Protein AF-A0A660SGV5-F1 (afdb_monomer)

Sequence (76 aa):
MSADGQINAQQSLESFFDQHAVFTVDEVDRFLTRFRTGNRNTRKSLLAYYKKRGRIVSVRRGLYGVVPRGAEPGKY

Foldseek 3Di:
DDCPDDPPDLDDVVNVLVVPQKDFLVVVQVSCVVRHVRDVVVSVVVVVVCVVVVQWDDPDVRMIGGQPVPRDPPDD

pLDDT: mean 75.18, std 16.14, range [36.97, 91.88]

Mean predicted aligned error: 9.19 Å

Solvent-accessible surface area (backbone atoms only — not comparable to full-atom values): 4750 Å² total; per-residue (Å²): 135,84,86,76,73,86,82,84,58,83,76,46,73,64,60,50,42,75,75,33,56,61,46,40,58,66,57,53,48,53,51,36,54,74,68,43,90,63,46,73,67,56,52,56,54,49,53,52,50,38,37,75,70,51,41,33,44,80,77,49,95,64,32,36,33,42,42,56,94,90,56,68,85,86,79,126

Secondary structure (DSSP, 8-state):
--------S---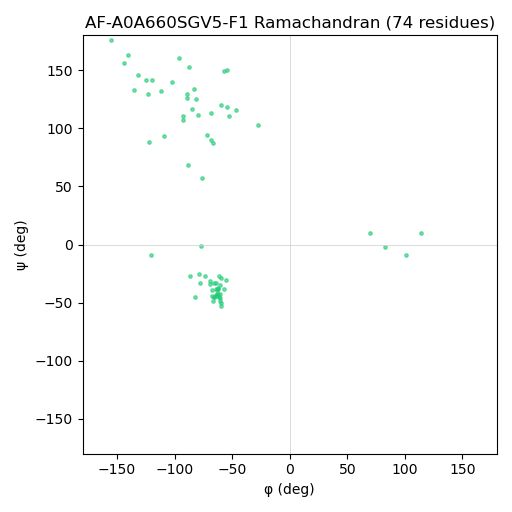HHHHHHH-SEEEHHHHHHHHHHHS---HHHHHHHHHHHHHTTSEEEEETTEEEE--TT--TT--

Nearest PDB structures (foldseek):
  1sd4-assembly1_B  TM=7.621E-01  e=2.904E-01  Staphylococcus aureus
  2g9w-assembly1_B  TM=7.307E-01  e=1.233E+00  Mycobacterium tuberculosis H37Rv
  4d10-assembly1_K  TM=5.921E-01  e=5.397E-01  Homo sapiens
  1okr-assembly1_A  TM=6.968E-01  e=2.139E+00  Staphylococcus aureus
  5ln3-assembly1_S  TM=5.086E-01  e=4.258E+00  Homo sapiens

Structure (mmCIF, N/CA/C/O backbone):
data_AF-A0A660SGV5-F1
#
_entry.id   AF-A0A660SGV5-F1
#
loop_
_atom_site.group_PDB
_atom_site.id
_atom_site.type_symbol
_atom_site.label_atom_id
_atom_site.label_alt_id
_atom_site.label_comp_id
_atom_site.label_asym_id
_atom_site.label_entity_id
_atom_site.label_seq_id
_atom_site.pdbx_PDB_ins_code
_atom_site.Cartn_x
_atom_site.Cartn_y
_atom_site.Cartn_z
_atom_site.occupancy
_atom_site.B_iso_or_equiv
_atom_site.auth_seq_id
_atom_site.auth_comp_id
_atom_site.auth_asym_id
_atom_site.auth_atom_id
_atom_site.pdbx_PDB_model_num
ATOM 1 N N . MET A 1 1 ? -13.911 -22.502 -22.801 1.00 38.66 1 MET A N 1
ATOM 2 C CA . MET A 1 1 ? -12.524 -22.101 -23.114 1.00 38.66 1 MET A CA 1
ATOM 3 C C . MET A 1 1 ? -12.534 -20.589 -23.255 1.00 38.66 1 MET A C 1
ATOM 5 O O . MET A 1 1 ? -12.721 -20.087 -24.353 1.00 38.66 1 MET A O 1
ATOM 9 N N . SER A 1 2 ? -12.498 -19.871 -22.130 1.00 36.97 2 SER A N 1
ATOM 10 C CA . SER A 1 2 ? -12.564 -18.408 -22.144 1.00 36.97 2 SER A CA 1
ATOM 11 C C . SER A 1 2 ? -11.164 -17.863 -22.363 1.00 36.97 2 SER A C 1
ATOM 13 O O . SER A 1 2 ? -10.249 -18.128 -21.586 1.00 36.97 2 SER A O 1
ATOM 15 N N . ALA A 1 3 ? -11.020 -17.176 -23.488 1.00 46.97 3 ALA A N 1
ATOM 16 C CA . ALA A 1 3 ? -9.862 -16.395 -23.850 1.00 46.97 3 ALA A CA 1
ATOM 17 C C . ALA A 1 3 ? -9.785 -15.173 -22.925 1.00 46.97 3 ALA A C 1
ATOM 19 O O . ALA A 1 3 ? -10.365 -14.136 -23.229 1.00 46.97 3 ALA A O 1
ATOM 20 N N . ASP A 1 4 ? -9.094 -15.298 -21.794 1.00 41.59 4 ASP A N 1
ATOM 21 C CA . ASP A 1 4 ? -8.676 -14.136 -21.013 1.00 41.59 4 ASP A CA 1
ATOM 22 C C . ASP A 1 4 ? -7.271 -13.738 -21.454 1.00 41.59 4 ASP A C 1
ATOM 24 O O . ASP A 1 4 ? -6.298 -14.484 -21.322 1.00 41.59 4 ASP A O 1
ATOM 28 N N . GLY A 1 5 ? -7.241 -12.585 -22.119 1.00 43.38 5 GLY A N 1
ATOM 29 C CA . GLY A 1 5 ? -6.156 -12.097 -22.945 1.00 43.38 5 GLY A CA 1
ATOM 30 C C . GLY A 1 5 ? -4.799 -12.040 -22.253 1.00 43.38 5 GLY A C 1
ATOM 31 O O . GLY A 1 5 ? -4.666 -11.801 -21.055 1.00 43.38 5 GLY A O 1
ATOM 32 N N . GLN A 1 6 ? -3.777 -12.220 -23.086 1.00 45.31 6 GLN A N 1
ATOM 33 C CA . GLN A 1 6 ? -2.372 -11.919 -22.838 1.00 45.31 6 GLN A CA 1
ATOM 34 C C . GLN A 1 6 ? -2.149 -10.784 -21.823 1.00 45.31 6 GLN A C 1
ATOM 36 O O . GLN A 1 6 ? -2.174 -9.603 -22.165 1.00 45.31 6 GLN A O 1
ATOM 41 N N . ILE A 1 7 ? -1.791 -11.149 -20.592 1.00 46.72 7 ILE A N 1
ATOM 42 C CA . ILE A 1 7 ? -1.186 -10.248 -19.603 1.00 46.72 7 ILE A CA 1
ATOM 43 C C . ILE A 1 7 ? 0.294 -10.001 -19.930 1.00 46.72 7 ILE A C 1
ATOM 45 O O . ILE A 1 7 ? 1.183 -10.229 -19.117 1.00 46.72 7 ILE A O 1
ATOM 49 N N . ASN A 1 8 ? 0.578 -9.499 -21.129 1.00 50.09 8 ASN A N 1
ATOM 50 C CA . ASN A 1 8 ? 1.838 -8.807 -21.397 1.00 50.09 8 ASN A CA 1
ATOM 51 C C . ASN A 1 8 ? 1.652 -7.326 -21.053 1.00 50.09 8 ASN A C 1
ATOM 53 O O . ASN A 1 8 ? 1.629 -6.462 -21.923 1.00 50.09 8 ASN A O 1
ATOM 57 N N . ALA A 1 9 ? 1.490 -7.030 -19.765 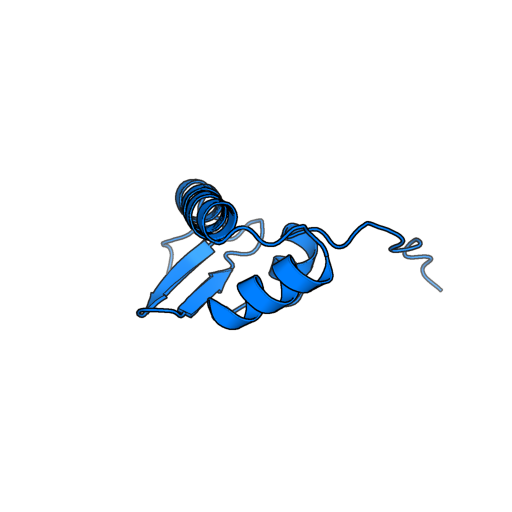1.00 43.31 9 ALA A N 1
ATOM 58 C CA . ALA A 1 9 ? 1.586 -5.674 -19.249 1.00 43.31 9 ALA A CA 1
ATOM 59 C C . ALA A 1 9 ? 2.836 -5.599 -18.381 1.00 43.31 9 ALA A C 1
ATOM 61 O O . 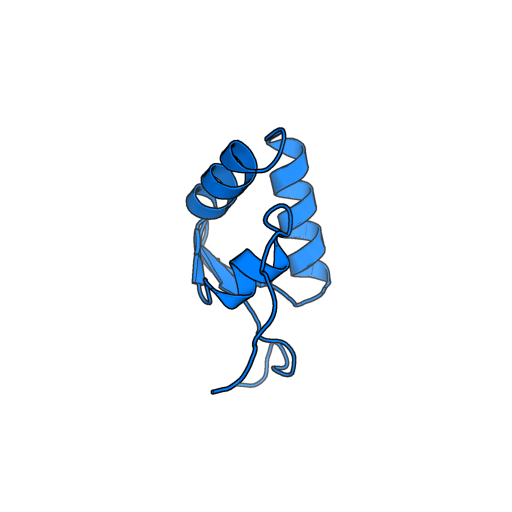ALA A 1 9 ? 3.057 -6.447 -17.516 1.00 43.31 9 ALA A O 1
ATOM 62 N N . GLN A 1 10 ? 3.652 -4.568 -18.583 1.00 50.72 10 GLN A N 1
ATOM 63 C CA . GLN A 1 10 ? 4.616 -4.165 -17.569 1.00 50.72 10 GLN A CA 1
ATOM 64 C C . GLN A 1 10 ? 3.899 -4.106 -16.217 1.00 50.72 10 GLN A C 1
ATOM 66 O O . GLN A 1 10 ? 2.941 -3.350 -16.062 1.00 50.72 10 GLN A O 1
ATOM 71 N N . GLN A 1 11 ? 4.307 -4.969 -15.290 1.00 64.75 11 GLN A N 1
ATOM 72 C CA . GLN A 1 11 ? 3.548 -5.315 -14.091 1.00 64.75 11 GLN A CA 1
ATOM 73 C C . GLN A 1 11 ? 3.138 -4.050 -13.324 1.00 64.75 11 GLN A C 1
ATOM 75 O O . GLN A 1 11 ? 3.976 -3.309 -12.805 1.00 64.75 11 GLN A O 1
ATOM 80 N N . SER A 1 12 ? 1.836 -3.760 -13.328 1.00 77.50 12 SER A N 1
ATOM 81 C CA . SER A 1 12 ? 1.277 -2.543 -12.744 1.00 77.50 12 SER A CA 1
ATOM 82 C C . SER A 1 12 ? 0.983 -2.743 -11.254 1.00 77.50 12 SER A C 1
ATOM 84 O O . SER A 1 12 ? 0.707 -3.855 -10.807 1.00 77.50 12 SER A O 1
ATOM 86 N N . LEU A 1 13 ? 1.004 -1.658 -10.473 1.00 80.38 13 LEU A N 1
ATOM 87 C CA . LEU A 1 13 ? 0.633 -1.700 -9.051 1.00 80.38 13 LEU A CA 1
ATOM 88 C C . LEU A 1 13 ? -0.818 -2.143 -8.829 1.00 80.38 13 LEU A C 1
ATOM 90 O O . LEU A 1 13 ? -1.122 -2.709 -7.788 1.00 80.38 13 LEU A O 1
ATOM 94 N N . GLU A 1 14 ? -1.706 -1.908 -9.796 1.00 81.69 14 GLU A N 1
ATOM 95 C CA . GLU A 1 14 ? -3.093 -2.363 -9.697 1.00 81.69 14 GLU A CA 1
ATOM 96 C C . GLU A 1 14 ? -3.184 -3.886 -9.750 1.00 81.69 14 GLU A C 1
ATOM 98 O O . GLU A 1 14 ? -3.840 -4.478 -8.900 1.00 81.69 14 GLU A O 1
ATOM 103 N N . SER A 1 15 ? -2.441 -4.519 -10.663 1.00 82.81 15 SER A N 1
ATOM 104 C CA . SER A 1 15 ? -2.354 -5.980 -10.746 1.00 82.81 15 SER A CA 1
ATOM 105 C C . SER A 1 15 ? -1.760 -6.586 -9.471 1.00 82.81 15 SER A C 1
ATOM 107 O O . SER A 1 15 ? -2.233 -7.619 -9.007 1.00 82.81 15 SER A O 1
ATOM 109 N N . PHE A 1 16 ? -0.770 -5.918 -8.864 1.00 85.19 16 PHE A N 1
ATOM 110 C CA . PHE A 1 16 ? -0.239 -6.321 -7.559 1.00 85.19 16 PHE A CA 1
ATOM 111 C C . PHE A 1 16 ? -1.321 -6.268 -6.472 1.00 85.19 16 PHE A C 1
ATOM 113 O O . PHE A 1 16 ? -1.460 -7.210 -5.701 1.00 85.19 16 PHE A O 1
ATOM 120 N N . PHE A 1 17 ? -2.119 -5.199 -6.421 1.00 85.88 17 PHE A N 1
ATOM 121 C CA . PHE A 1 17 ? -3.194 -5.074 -5.436 1.00 85.88 17 PHE A CA 1
ATOM 122 C C . PHE A 1 17 ? -4.317 -6.097 -5.626 1.00 85.88 17 PHE A C 1
ATOM 124 O O . PHE A 1 17 ? -4.900 -6.537 -4.640 1.00 85.88 17 PHE A O 1
ATOM 131 N N . ASP A 1 18 ? -4.608 -6.494 -6.863 1.00 84.44 18 ASP A N 1
ATOM 132 C CA . ASP A 1 18 ? -5.622 -7.515 -7.140 1.00 84.44 18 ASP A CA 1
ATOM 133 C C . ASP A 1 18 ? -5.139 -8.931 -6.774 1.00 84.44 18 ASP A C 1
ATOM 135 O O . ASP A 1 18 ? -5.947 -9.780 -6.409 1.00 84.44 18 ASP A O 1
ATOM 139 N N . GLN A 1 19 ? -3.824 -9.178 -6.800 1.00 86.12 19 GLN A N 1
ATOM 140 C CA . GLN A 1 19 ? -3.218 -10.444 -6.361 1.00 86.12 19 GLN A CA 1
ATOM 141 C C . GLN A 1 19 ? -2.925 -10.489 -4.853 1.00 86.12 19 GLN A C 1
ATOM 143 O O . GLN A 1 19 ? -2.911 -11.566 -4.258 1.00 86.12 19 GLN A O 1
ATOM 148 N N . HIS A 1 20 ? -2.699 -9.333 -4.222 1.00 87.69 20 HIS A N 1
ATOM 149 C CA . HIS A 1 20 ? -2.307 -9.215 -2.818 1.00 87.69 20 HIS A CA 1
ATOM 150 C C . HIS A 1 20 ? -3.306 -8.367 -2.024 1.00 87.69 20 HIS A C 1
ATOM 152 O O . HIS A 1 20 ? -3.116 -7.165 -1.837 1.00 87.69 20 HIS A O 1
ATOM 158 N N . ALA A 1 21 ? -4.342 -9.015 -1.481 1.00 86.56 21 ALA A N 1
ATOM 159 C CA . ALA A 1 21 ? -5.347 -8.356 -0.640 1.00 86.56 21 ALA A CA 1
ATOM 160 C C . ALA A 1 21 ? -4.751 -7.711 0.629 1.00 86.56 21 ALA A C 1
ATOM 162 O O . ALA A 1 21 ? -5.264 -6.711 1.127 1.00 86.56 21 ALA A O 1
ATOM 163 N N . VAL A 1 22 ? -3.652 -8.261 1.149 1.00 90.81 22 VAL A N 1
ATOM 164 C CA . VAL A 1 22 ? -2.871 -7.700 2.256 1.00 90.81 22 VAL A CA 1
ATOM 165 C C . VAL A 1 22 ? -1.399 -7.804 1.884 1.00 90.81 22 VAL A C 1
ATOM 167 O O . VAL A 1 22 ? -0.954 -8.852 1.424 1.00 90.81 22 VAL A O 1
ATOM 170 N N . PHE A 1 23 ? -0.649 -6.723 2.077 1.00 91.06 23 PHE A N 1
ATOM 171 C CA . PHE A 1 23 ? 0.765 -6.663 1.730 1.00 91.06 23 PHE A CA 1
ATOM 172 C C . PHE A 1 23 ? 1.576 -5.827 2.722 1.00 91.06 23 PHE A C 1
ATOM 174 O O . PHE A 1 23 ? 1.088 -4.923 3.408 1.00 91.06 23 PHE A O 1
ATOM 181 N N . THR A 1 24 ? 2.867 -6.113 2.765 1.00 91.88 24 THR A N 1
ATOM 182 C CA . THR A 1 24 ? 3.876 -5.396 3.539 1.00 91.88 24 THR A CA 1
ATOM 183 C C . THR A 1 24 ? 4.604 -4.364 2.688 1.00 91.88 24 THR A C 1
ATOM 185 O O . THR A 1 24 ? 4.645 -4.431 1.457 1.00 91.88 24 THR A O 1
ATOM 188 N N . VAL A 1 25 ? 5.232 -3.394 3.354 1.00 87.44 25 VAL A N 1
ATOM 189 C CA . VAL A 1 25 ? 6.091 -2.412 2.669 1.00 87.44 25 VAL A CA 1
ATOM 190 C C . VAL A 1 25 ? 7.207 -3.104 1.888 1.00 87.44 25 VAL A C 1
ATOM 192 O O . VAL A 1 25 ? 7.515 -2.668 0.782 1.00 87.44 25 VAL A O 1
ATOM 195 N N . ASP A 1 26 ? 7.775 -4.179 2.434 1.00 88.38 26 ASP A N 1
ATOM 196 C CA . ASP A 1 26 ? 8.871 -4.915 1.804 1.00 88.38 26 ASP A CA 1
ATOM 197 C C . ASP A 1 26 ? 8.420 -5.672 0.549 1.00 88.38 26 ASP A C 1
ATOM 199 O O . ASP A 1 26 ? 9.175 -5.765 -0.415 1.00 88.38 26 ASP A O 1
ATOM 203 N N . GLU A 1 27 ? 7.184 -6.177 0.509 1.00 88.81 27 GLU A N 1
ATOM 204 C CA . GLU A 1 27 ? 6.626 -6.813 -0.694 1.00 88.81 27 GLU A CA 1
ATOM 205 C C . GLU A 1 27 ? 6.454 -5.817 -1.839 1.00 88.81 27 GLU A C 1
ATOM 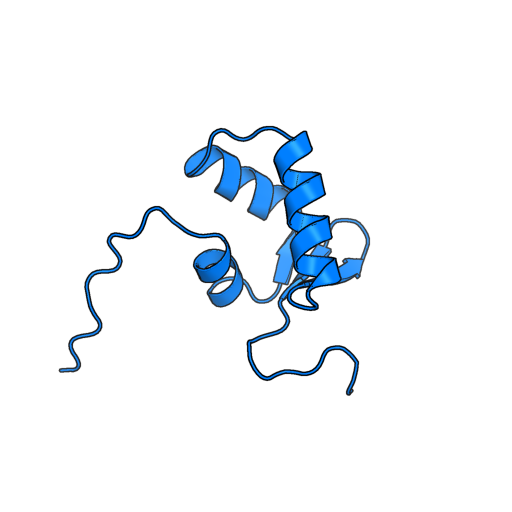207 O O . GLU A 1 27 ? 6.884 -6.093 -2.960 1.00 88.81 27 GLU A O 1
ATOM 212 N N . VAL A 1 28 ? 5.916 -4.628 -1.551 1.00 85.88 28 VAL A N 1
ATOM 213 C CA . VAL A 1 28 ? 5.830 -3.546 -2.543 1.00 85.88 28 VAL A CA 1
ATOM 214 C C . VAL A 1 28 ? 7.217 -3.082 -2.968 1.00 85.88 28 VAL A C 1
ATOM 216 O O . VAL A 1 28 ? 7.427 -2.800 -4.143 1.00 85.88 28 VAL A O 1
ATOM 219 N N . ASP A 1 29 ? 8.180 -3.016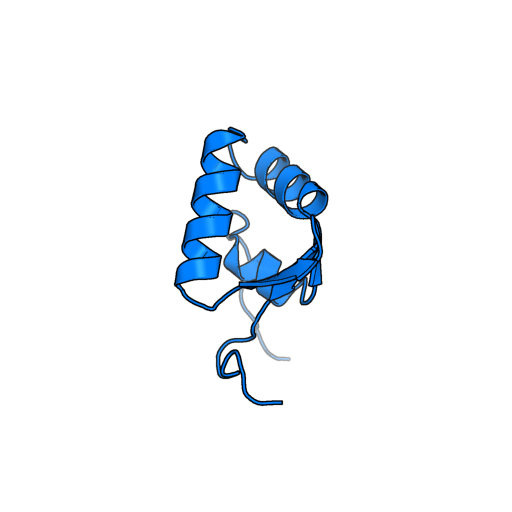 -2.050 1.00 84.88 29 ASP A N 1
ATOM 220 C CA . ASP A 1 29 ? 9.552 -2.620 -2.373 1.00 84.88 29 ASP A CA 1
ATOM 221 C C . ASP A 1 29 ? 10.230 -3.619 -3.315 1.00 84.88 29 ASP A C 1
ATOM 223 O O . ASP A 1 29 ? 10.846 -3.219 -4.305 1.00 84.88 29 ASP A O 1
ATOM 227 N N . ARG A 1 30 ? 10.060 -4.924 -3.064 1.00 85.44 30 ARG A N 1
ATOM 228 C CA . ARG A 1 30 ? 10.545 -5.994 -3.948 1.00 85.44 30 ARG A CA 1
ATOM 229 C C . ARG A 1 30 ? 9.873 -5.944 -5.317 1.00 85.44 30 ARG A C 1
ATOM 231 O O . ARG A 1 30 ? 10.563 -6.049 -6.329 1.00 85.44 30 ARG A O 1
ATOM 238 N N . PHE A 1 31 ? 8.556 -5.745 -5.360 1.00 84.44 31 PHE A N 1
ATOM 239 C CA . PHE A 1 31 ? 7.812 -5.593 -6.611 1.00 84.44 31 PHE A CA 1
ATOM 240 C C . PHE A 1 31 ? 8.303 -4.375 -7.405 1.00 84.44 31 PHE A C 1
ATOM 242 O O . PHE A 1 31 ? 8.644 -4.485 -8.581 1.00 84.44 31 PHE A O 1
ATOM 249 N N . LEU A 1 32 ? 8.426 -3.220 -6.746 1.00 79.81 32 LEU A N 1
ATOM 250 C CA . LEU A 1 32 ? 8.923 -1.997 -7.365 1.00 79.81 32 LEU A CA 1
ATOM 251 C C . LEU A 1 32 ? 10.354 -2.152 -7.858 1.00 79.81 32 LEU A C 1
ATOM 253 O O . LEU A 1 32 ? 10.620 -1.728 -8.967 1.00 79.81 32 LEU A O 1
ATOM 257 N N . THR A 1 33 ? 11.247 -2.780 -7.096 1.00 79.75 33 THR A N 1
ATOM 258 C CA . THR A 1 33 ? 12.644 -3.010 -7.506 1.00 79.75 33 THR A CA 1
ATOM 259 C C . THR A 1 33 ? 12.737 -3.935 -8.721 1.00 79.75 33 THR A C 1
ATOM 261 O O . THR A 1 33 ? 13.617 -3.768 -9.560 1.00 79.75 33 THR A O 1
ATOM 264 N N . ARG A 1 34 ? 11.818 -4.902 -8.836 1.00 76.94 34 ARG A N 1
ATOM 265 C CA . ARG A 1 34 ? 11.782 -5.873 -9.934 1.00 76.94 34 ARG A CA 1
ATOM 266 C C . ARG A 1 34 ? 11.204 -5.304 -11.232 1.00 76.94 34 ARG A C 1
ATOM 268 O O . ARG A 1 34 ? 11.620 -5.729 -12.304 1.00 76.94 34 ARG A O 1
ATOM 275 N N . PHE A 1 35 ? 10.245 -4.381 -11.146 1.00 69.06 35 PHE A N 1
ATOM 276 C CA . PHE A 1 35 ? 9.460 -3.928 -12.306 1.00 69.06 35 PHE A CA 1
ATOM 277 C C . PHE A 1 35 ? 9.562 -2.421 -12.608 1.00 69.06 35 PHE A C 1
ATOM 279 O O . PHE A 1 35 ? 9.094 -1.961 -13.651 1.00 69.06 35 PHE A O 1
ATOM 286 N N . ARG A 1 36 ? 10.17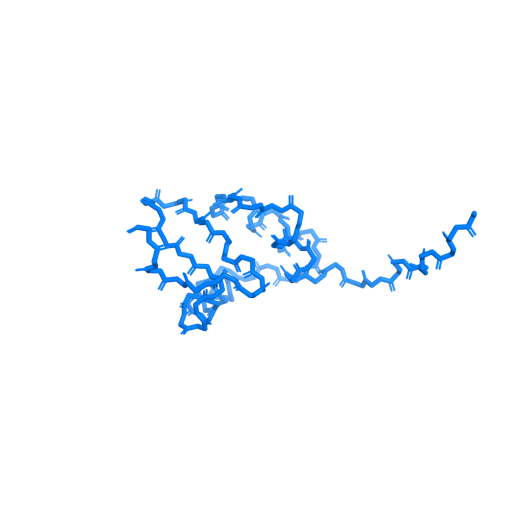5 -1.629 -11.723 1.00 66.38 36 ARG A N 1
ATOM 287 C CA . ARG A 1 36 ? 10.401 -0.182 -11.859 1.00 66.38 36 ARG A CA 1
ATOM 288 C C . ARG A 1 36 ? 11.796 0.185 -11.328 1.00 66.38 36 ARG A C 1
ATOM 290 O O . ARG A 1 36 ? 12.420 -0.546 -10.569 1.00 66.38 36 ARG A O 1
ATOM 297 N N . THR A 1 37 ? 12.298 1.364 -11.683 1.00 58.97 37 THR A N 1
ATOM 298 C CA . THR A 1 37 ? 13.496 1.921 -11.039 1.00 58.97 37 THR A CA 1
ATOM 299 C C . THR A 1 37 ? 13.117 2.353 -9.618 1.00 58.97 37 THR A C 1
ATOM 301 O O . THR A 1 37 ? 12.534 3.417 -9.403 1.00 58.97 37 THR A O 1
ATOM 304 N N . GLY A 1 38 ? 13.348 1.464 -8.650 1.00 58.25 38 GLY A N 1
ATOM 305 C CA . GLY A 1 38 ? 12.923 1.596 -7.258 1.00 58.25 38 GLY A CA 1
ATOM 306 C C . GLY A 1 38 ? 13.626 2.731 -6.513 1.00 58.25 38 GLY A C 1
ATOM 307 O O . GLY A 1 38 ? 14.621 2.516 -5.831 1.00 58.25 38 GLY A O 1
ATOM 308 N N . ASN A 1 39 ? 13.087 3.948 -6.589 1.00 61.56 39 ASN A N 1
ATOM 309 C CA . ASN A 1 39 ? 13.466 5.019 -5.671 1.00 61.56 39 ASN A CA 1
ATOM 310 C C . ASN A 1 39 ? 12.564 4.969 -4.421 1.00 61.56 39 ASN A C 1
ATOM 312 O O . ASN A 1 39 ? 11.334 5.010 -4.521 1.00 61.56 39 ASN A O 1
ATOM 316 N N . ARG A 1 40 ? 13.160 4.913 -3.219 1.00 63.47 40 ARG A N 1
ATOM 317 C CA . ARG A 1 40 ? 12.432 4.898 -1.929 1.00 63.47 40 ARG A CA 1
ATOM 318 C C . ARG A 1 40 ? 11.472 6.079 -1.769 1.00 63.47 40 ARG A C 1
ATOM 320 O O . ARG A 1 40 ? 10.435 5.934 -1.116 1.00 63.47 40 ARG A O 1
ATOM 327 N N . ASN A 1 41 ? 11.794 7.228 -2.363 1.00 67.19 41 ASN A N 1
ATOM 328 C CA . ASN A 1 41 ? 10.915 8.398 -2.350 1.00 67.19 41 ASN A CA 1
ATOM 329 C C . ASN A 1 41 ? 9.638 8.144 -3.163 1.00 67.19 41 ASN A C 1
ATOM 331 O O . ASN A 1 41 ? 8.543 8.453 -2.697 1.00 67.19 41 ASN A O 1
ATOM 335 N N . THR A 1 42 ? 9.755 7.462 -4.305 1.00 74.19 42 THR A N 1
ATOM 336 C CA . THR A 1 42 ? 8.616 7.046 -5.133 1.00 74.19 42 THR A CA 1
ATOM 337 C C . THR A 1 42 ? 7.698 6.091 -4.372 1.00 74.19 42 THR A C 1
ATOM 339 O O . THR A 1 42 ? 6.483 6.244 -4.430 1.00 74.19 42 THR A O 1
ATOM 342 N N . ARG A 1 43 ? 8.247 5.171 -3.563 1.00 81.88 43 ARG A N 1
ATOM 343 C CA . ARG A 1 43 ? 7.447 4.256 -2.726 1.00 81.88 43 ARG A CA 1
ATOM 344 C C . ARG A 1 43 ? 6.555 4.998 -1.733 1.00 81.88 43 ARG A C 1
ATOM 346 O O . ARG A 1 43 ? 5.364 4.706 -1.647 1.00 81.88 43 ARG A O 1
ATOM 353 N N . LYS A 1 44 ? 7.114 5.948 -0.973 1.00 82.56 44 LYS A N 1
ATOM 354 C CA . LYS A 1 44 ? 6.337 6.724 0.012 1.00 82.56 44 LYS A CA 1
ATOM 355 C C . LYS A 1 44 ? 5.220 7.513 -0.668 1.00 82.56 44 LYS A C 1
ATOM 357 O O . LYS A 1 44 ? 4.081 7.453 -0.209 1.00 82.56 44 LYS A O 1
ATOM 362 N N . SER A 1 45 ? 5.533 8.187 -1.773 1.00 84.25 45 SER A N 1
ATOM 363 C CA . SER A 1 45 ? 4.553 8.960 -2.540 1.00 84.25 45 SER A CA 1
ATOM 364 C C . SER A 1 45 ? 3.452 8.076 -3.131 1.00 84.25 45 SER A C 1
ATOM 366 O O . SER A 1 45 ? 2.285 8.452 -3.080 1.00 84.25 45 SER A O 1
ATOM 368 N N . LEU A 1 46 ? 3.785 6.875 -3.617 1.00 84.50 46 LEU A N 1
ATOM 369 C CA . LEU A 1 46 ? 2.808 5.912 -4.135 1.00 84.50 46 LEU A CA 1
ATOM 370 C C . LEU A 1 46 ? 1.879 5.386 -3.039 1.00 84.50 46 LEU A C 1
ATOM 372 O O . LEU A 1 46 ? 0.662 5.408 -3.213 1.00 84.50 46 LEU A O 1
ATOM 376 N N . LEU A 1 47 ? 2.423 4.956 -1.897 1.00 85.38 47 LEU A N 1
ATOM 377 C CA . LEU A 1 47 ? 1.600 4.500 -0.773 1.00 85.38 47 LEU A CA 1
ATOM 378 C C . LEU A 1 47 ? 0.679 5.621 -0.277 1.00 85.38 47 LEU A C 1
ATOM 380 O O . LEU A 1 47 ? -0.502 5.384 -0.045 1.00 85.38 47 LEU A O 1
ATOM 384 N N . ALA A 1 48 ? 1.184 6.853 -0.170 1.00 87.25 48 ALA A N 1
ATOM 385 C CA . ALA A 1 48 ? 0.369 8.006 0.203 1.00 87.25 48 ALA A CA 1
ATOM 386 C C . ALA A 1 48 ? -0.734 8.293 -0.830 1.00 87.25 48 ALA A C 1
ATOM 388 O O . ALA A 1 48 ? -1.878 8.534 -0.449 1.00 87.25 48 ALA A O 1
ATOM 389 N N . TYR A 1 49 ? -0.416 8.213 -2.125 1.00 88.38 49 TYR A N 1
ATOM 390 C CA . TYR A 1 49 ? -1.372 8.396 -3.216 1.00 88.38 49 TYR A CA 1
ATOM 391 C C . TYR A 1 49 ? -2.513 7.370 -3.159 1.00 88.38 49 TYR A C 1
ATOM 393 O O . TYR A 1 49 ? -3.684 7.752 -3.123 1.00 88.38 49 TYR A O 1
ATOM 401 N N . TYR A 1 50 ? -2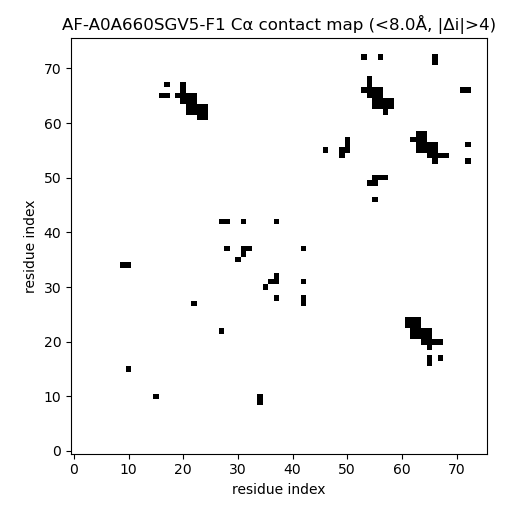.195 6.073 -3.082 1.00 86.75 50 TYR A N 1
ATOM 402 C CA . TYR A 1 50 ? -3.212 5.017 -3.028 1.00 86.75 50 TYR A CA 1
ATOM 403 C C . TYR A 1 50 ? -3.996 5.020 -1.717 1.00 86.75 50 TYR A C 1
ATOM 405 O O . TYR A 1 50 ? -5.189 4.714 -1.722 1.00 86.75 50 TYR A O 1
ATOM 413 N N . LYS A 1 51 ? -3.362 5.422 -0.609 1.00 87.81 51 LYS A N 1
ATOM 414 C CA . LYS A 1 51 ? -4.044 5.616 0.672 1.00 87.81 51 LYS A CA 1
ATOM 415 C C . LYS A 1 51 ? -5.045 6.766 0.594 1.00 87.81 51 LYS A C 1
ATOM 417 O O . LYS A 1 51 ? -6.187 6.601 1.005 1.00 87.81 51 LYS A O 1
ATOM 422 N N . LYS A 1 52 ? -4.657 7.906 0.009 1.00 86.75 52 LYS A N 1
ATOM 423 C CA . LYS A 1 52 ? -5.553 9.057 -0.205 1.00 86.75 52 LYS A CA 1
ATOM 424 C C . LYS A 1 52 ? -6.739 8.697 -1.099 1.00 86.75 52 LYS A C 1
ATOM 426 O O . LYS A 1 52 ? -7.837 9.193 -0.885 1.00 86.75 52 LYS A O 1
ATOM 431 N N . ARG A 1 53 ? -6.525 7.823 -2.083 1.00 86.44 53 ARG A N 1
ATOM 432 C CA . ARG A 1 53 ? -7.574 7.332 -2.987 1.00 86.44 53 ARG A CA 1
ATOM 433 C C . ARG A 1 53 ? -8.478 6.263 -2.355 1.00 86.44 53 ARG A C 1
ATOM 435 O O . ARG A 1 53 ? -9.362 5.760 -3.034 1.00 86.44 53 ARG A O 1
ATOM 442 N N . GLY A 1 54 ? -8.228 5.868 -1.104 1.00 85.69 54 GLY A N 1
ATOM 443 C CA . GLY A 1 54 ? -8.979 4.815 -0.417 1.00 85.69 54 GLY A CA 1
ATOM 444 C C . GLY A 1 54 ? -8.728 3.409 -0.964 1.00 85.69 54 GLY A C 1
ATOM 445 O O . GLY A 1 54 ? -9.427 2.479 -0.587 1.00 85.69 54 GLY A O 1
ATOM 446 N N . ARG A 1 55 ? -7.733 3.230 -1.843 1.00 87.19 55 ARG A N 1
ATOM 447 C CA . ARG A 1 55 ? -7.420 1.930 -2.455 1.00 87.19 55 ARG A CA 1
ATOM 448 C C . ARG A 1 55 ? -6.626 1.028 -1.516 1.00 87.19 55 ARG A C 1
ATOM 450 O O . ARG A 1 55 ? -6.682 -0.189 -1.661 1.00 87.19 55 ARG A O 1
ATOM 457 N N . ILE A 1 56 ? -5.890 1.617 -0.572 1.00 89.81 56 ILE A N 1
ATOM 458 C CA . ILE A 1 56 ? -5.187 0.884 0.483 1.00 89.81 56 ILE A CA 1
ATOM 459 C C . ILE A 1 56 ? -5.462 1.510 1.848 1.00 89.81 56 ILE A C 1
ATOM 461 O O . ILE A 1 56 ? -5.549 2.731 1.984 1.00 89.81 56 ILE A O 1
ATOM 465 N N . VAL A 1 57 ? -5.530 0.672 2.874 1.00 88.62 57 VAL A N 1
ATOM 466 C CA . VAL A 1 57 ? -5.696 1.069 4.272 1.00 88.62 57 VAL A CA 1
ATOM 467 C C . VAL A 1 57 ? -4.506 0.588 5.088 1.00 88.62 57 VAL A C 1
ATOM 469 O O . VAL A 1 57 ? -3.959 -0.487 4.854 1.00 88.62 57 VAL A O 1
ATOM 472 N N . SER A 1 58 ? -4.058 1.405 6.038 1.00 89.31 58 SER A N 1
ATOM 473 C CA . SER A 1 58 ? -3.004 1.002 6.971 1.00 89.31 58 SER A CA 1
ATOM 474 C C . SER A 1 58 ? -3.628 0.142 8.065 1.00 89.31 58 SER A C 1
ATOM 476 O O . SER A 1 58 ? -4.389 0.666 8.870 1.00 89.31 58 SER A O 1
ATOM 478 N N . VAL A 1 59 ? -3.301 -1.151 8.100 1.00 87.88 59 VAL A N 1
ATOM 479 C CA . VAL A 1 59 ? -3.800 -2.075 9.136 1.00 87.88 59 VAL A CA 1
ATOM 480 C C . VAL A 1 59 ? -2.953 -1.943 10.403 1.00 87.88 59 VAL A C 1
ATOM 482 O O . VAL A 1 59 ? -3.473 -1.823 11.505 1.00 87.88 59 VAL A O 1
ATOM 485 N N . ARG A 1 60 ? -1.623 -1.914 10.243 1.00 88.44 60 ARG A N 1
ATOM 486 C CA . 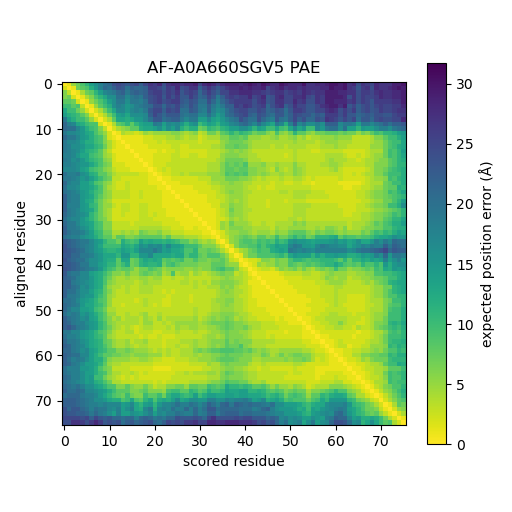ARG A 1 60 ? -0.643 -1.620 11.304 1.00 88.44 60 ARG A CA 1
ATOM 487 C C . ARG A 1 60 ? 0.651 -1.082 10.693 1.00 88.44 60 ARG A C 1
ATOM 489 O O . ARG A 1 60 ? 0.795 -1.030 9.472 1.00 88.44 60 ARG A O 1
ATOM 496 N N . ARG A 1 61 ? 1.627 -0.692 11.520 1.00 85.94 61 ARG A N 1
ATOM 497 C CA . ARG A 1 61 ? 2.930 -0.209 11.031 1.00 85.94 61 ARG A CA 1
ATOM 498 C C . ARG A 1 61 ? 3.564 -1.245 10.091 1.00 85.94 61 ARG A C 1
ATOM 500 O O . ARG A 1 61 ? 3.846 -2.363 10.501 1.00 85.94 61 ARG A O 1
ATOM 507 N N . GLY A 1 62 ? 3.780 -0.853 8.835 1.00 87.06 62 GLY A N 1
ATOM 508 C CA . GLY A 1 62 ? 4.399 -1.702 7.811 1.00 87.06 62 GLY A CA 1
ATOM 509 C C . GLY A 1 62 ? 3.458 -2.681 7.097 1.00 87.06 62 GLY A C 1
ATOM 510 O O . GLY A 1 62 ? 3.917 -3.350 6.176 1.00 87.06 62 GLY A O 1
ATOM 511 N N . LEU A 1 63 ? 2.171 -2.737 7.466 1.00 91.06 63 LEU A N 1
ATOM 512 C CA . LEU A 1 63 ? 1.173 -3.635 6.879 1.00 91.06 63 LEU A CA 1
ATOM 513 C C . LEU A 1 63 ? -0.011 -2.844 6.315 1.00 91.06 63 LEU A C 1
ATOM 515 O O . LEU A 1 63 ? -0.621 -2.026 7.014 1.00 91.06 63 LEU A O 1
ATOM 519 N N . TYR A 1 64 ? -0.357 -3.129 5.068 1.00 91.81 64 TYR A N 1
ATOM 520 C CA . TYR A 1 64 ? -1.432 -2.476 4.339 1.00 91.81 64 TYR A CA 1
ATOM 521 C C . TYR A 1 64 ? -2.423 -3.511 3.815 1.00 91.81 64 TYR A C 1
ATOM 523 O O . TYR A 1 64 ? -2.034 -4.591 3.380 1.00 91.81 64 TYR A O 1
ATOM 531 N N . GLY A 1 65 ? -3.705 -3.168 3.866 1.00 91.25 65 GLY A N 1
ATOM 532 C CA . GLY A 1 65 ? -4.777 -3.911 3.214 1.00 91.25 65 GLY A CA 1
ATOM 533 C C . GLY A 1 65 ? -5.205 -3.191 1.943 1.00 91.25 65 GLY A C 1
ATOM 534 O O . GLY A 1 65 ? -5.286 -1.963 1.931 1.00 91.25 65 GLY A O 1
ATOM 535 N N . VAL A 1 66 ? -5.473 -3.938 0.882 1.00 90.94 66 VAL A N 1
ATOM 536 C CA . VAL A 1 66 ? -6.102 -3.439 -0.340 1.00 90.94 66 VAL A CA 1
ATOM 537 C C . VAL A 1 66 ? -7.607 -3.417 -0.138 1.00 90.94 66 VAL A C 1
ATOM 539 O O . VAL A 1 66 ? -8.202 -4.393 0.308 1.00 90.94 66 VAL A O 1
ATOM 542 N N . VAL A 1 67 ? -8.231 -2.311 -0.520 1.00 85.31 67 VAL A N 1
ATOM 543 C CA . VAL A 1 67 ? -9.686 -2.195 -0.586 1.00 85.31 67 VAL A CA 1
ATOM 544 C C . VAL A 1 67 ? -10.100 -2.548 -2.012 1.00 85.31 67 VAL A C 1
ATOM 546 O O . VAL A 1 67 ? -9.783 -1.763 -2.913 1.00 85.31 67 VAL A O 1
ATOM 549 N N . PRO A 1 68 ? -10.711 -3.721 -2.271 1.00 76.50 68 PRO A N 1
ATOM 550 C CA . PRO A 1 68 ? -11.111 -4.126 -3.616 1.00 76.50 68 PRO A CA 1
ATOM 551 C C .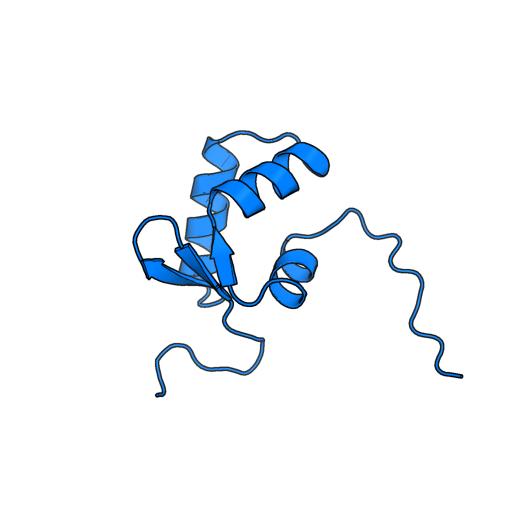 PRO A 1 68 ? -12.041 -3.089 -4.250 1.00 76.50 68 PRO A C 1
ATOM 553 O O . PRO A 1 68 ? -12.774 -2.377 -3.564 1.00 76.50 68 PRO A O 1
ATOM 556 N N . ARG A 1 69 ? -11.990 -2.969 -5.580 1.00 70.31 69 ARG A N 1
ATOM 557 C CA . ARG A 1 69 ? -12.847 -2.026 -6.308 1.00 70.31 69 ARG A CA 1
ATOM 558 C C . ARG A 1 69 ? -14.313 -2.387 -6.042 1.00 70.31 69 ARG A C 1
ATOM 560 O O . ARG A 1 69 ? -14.721 -3.503 -6.333 1.00 70.31 69 ARG A O 1
ATOM 567 N N . GLY A 1 70 ? -15.071 -1.454 -5.468 1.00 67.88 70 GLY A N 1
ATOM 568 C CA . GLY A 1 70 ? -16.466 -1.665 -5.060 1.00 67.88 70 GLY A CA 1
ATOM 569 C C . GLY A 1 70 ? -16.671 -1.916 -3.561 1.00 67.88 70 GLY A C 1
ATOM 570 O O . GLY A 1 70 ? -17.809 -1.879 -3.109 1.00 67.88 70 GLY A O 1
ATOM 571 N N . ALA A 1 71 ? -15.603 -2.108 -2.779 1.00 64.25 71 ALA A N 1
ATOM 572 C CA . ALA A 1 71 ? -15.684 -2.082 -1.321 1.00 64.25 71 ALA A CA 1
ATOM 573 C C . ALA A 1 71 ? -15.478 -0.650 -0.808 1.00 64.25 71 ALA A C 1
ATOM 575 O O . ALA A 1 71 ? -14.518 0.023 -1.188 1.00 64.25 71 ALA A O 1
ATOM 576 N N . GLU A 1 72 ? -16.374 -0.171 0.055 1.00 59.12 72 GLU A N 1
ATOM 577 C CA . GLU A 1 72 ? -16.207 1.126 0.711 1.00 59.12 72 GLU A CA 1
ATOM 578 C C . GLU A 1 72 ? -15.270 0.990 1.924 1.00 59.12 72 GLU A C 1
ATOM 580 O O . GLU A 1 72 ? -15.525 0.170 2.814 1.00 59.12 72 GLU A O 1
ATOM 585 N N . PRO A 1 73 ? -14.185 1.782 2.010 1.00 58.25 73 PRO A N 1
ATOM 586 C CA . PRO A 1 73 ? -13.348 1.798 3.199 1.00 58.25 73 PRO A CA 1
ATOM 587 C C . PRO A 1 73 ? -14.131 2.415 4.365 1.00 58.25 73 PRO A C 1
ATOM 589 O O . PRO A 1 73 ? -14.421 3.607 4.353 1.00 58.25 73 PRO A O 1
ATOM 592 N N . GLY A 1 74 ? -14.446 1.612 5.385 1.00 59.88 74 GLY A N 1
ATOM 593 C CA . GLY A 1 74 ? -15.068 2.097 6.624 1.00 59.88 74 GLY A CA 1
ATOM 594 C C . GLY A 1 74 ? -16.490 1.612 6.905 1.00 59.88 74 GLY A C 1
ATOM 595 O O . GLY A 1 74 ? -17.095 2.111 7.848 1.00 59.88 74 GLY A O 1
ATOM 596 N N . LYS A 1 75 ? -17.016 0.638 6.151 1.00 46.12 75 LYS A N 1
ATOM 597 C CA . LYS A 1 75 ? -18.208 -0.118 6.564 1.00 46.12 75 LYS A CA 1
ATOM 598 C C . LYS A 1 75 ? -17.837 -1.551 6.938 1.00 46.12 75 LYS A C 1
ATOM 600 O O . LYS A 1 75 ? -17.764 -2.415 6.071 1.00 46.12 75 LYS A O 1
ATOM 605 N N . TYR A 1 76 ? -17.593 -1.767 8.225 1.00 48.00 76 TYR A N 1
ATOM 606 C CA . TYR A 1 76 ? -17.749 -3.059 8.892 1.00 48.00 76 TYR A CA 1
ATOM 607 C C . TYR A 1 76 ? -18.669 -2.848 10.086 1.00 48.00 76 TYR A C 1
ATOM 609 O O . TYR A 1 76 ? -18.503 -1.797 10.748 1.00 48.00 76 TYR A O 1
#

Radius of gyration: 13.62 Å; Cα contacts (8 Å, |Δi|>4): 63; chains: 1; bounding box: 32×31×35 Å